Protein AF-A0A925WMQ9-F1 (afdb_monomer)

Sequence (101 aa):
MTAQDQTPVRKRVMGIFAHPDDPEFFAGASFARWAAEGAEVLFILATSGDKGSGDPEITSERLIAIREQEERNAAAALGVHEVIFLRYPDGELQPSLDLRR

Solvent-accessible surface area (backbone atoms only — not comparable to full-atom values): 5948 Å² total; per-residue (Å²): 135,83,80,76,86,75,73,80,80,72,50,74,46,78,48,78,41,60,34,60,62,47,59,57,74,77,42,34,71,58,49,29,50,42,24,75,73,60,28,50,28,34,40,39,21,45,12,38,37,42,65,82,64,91,57,88,86,63,49,44,72,59,39,26,59,50,38,52,51,51,38,54,53,52,36,52,75,34,50,37,76,46,79,46,69,70,59,41,62,49,99,64,80,68,99,49,76,86,73,70,117

Structure (mmCIF, N/CA/C/O backbone):
data_AF-A0A925WMQ9-F1
#
_entry.id   AF-A0A925WMQ9-F1
#
loop_
_atom_site.group_PDB
_atom_site.id
_atom_site.type_symbol
_atom_site.label_atom_id
_atom_site.label_alt_id
_atom_site.label_comp_id
_atom_site.label_asym_id
_atom_site.label_entity_id
_atom_site.label_seq_id
_atom_site.pdbx_PDB_ins_code
_atom_site.Cartn_x
_atom_site.Cartn_y
_atom_site.Cartn_z
_atom_site.occupancy
_atom_site.B_iso_or_equiv
_atom_site.auth_seq_id
_atom_site.auth_comp_id
_atom_site.auth_asym_id
_atom_site.auth_atom_id
_atom_site.pdbx_PDB_model_num
ATOM 1 N N . MET A 1 1 ? -38.984 17.674 24.594 1.00 46.00 1 MET A N 1
ATOM 2 C CA . MET A 1 1 ? -37.577 17.221 24.611 1.00 46.00 1 MET A CA 1
ATOM 3 C C . MET A 1 1 ? -37.441 16.105 23.594 1.00 46.00 1 MET A C 1
ATOM 5 O O . MET A 1 1 ? -37.788 14.974 23.898 1.00 46.00 1 MET A O 1
ATOM 9 N N . THR A 1 2 ? -37.060 16.423 22.361 1.00 51.44 2 THR A N 1
ATOM 10 C CA . THR A 1 2 ? -36.770 15.406 21.343 1.00 51.44 2 THR A CA 1
ATOM 11 C C . THR A 1 2 ? -35.383 14.844 21.626 1.00 51.44 2 THR A C 1
ATOM 13 O O . THR A 1 2 ? -34.406 15.593 21.602 1.00 51.44 2 THR A O 1
ATOM 16 N N . ALA A 1 3 ? -35.311 13.556 21.961 1.00 58.38 3 ALA A N 1
ATOM 17 C CA . ALA A 1 3 ? -34.051 12.836 22.064 1.0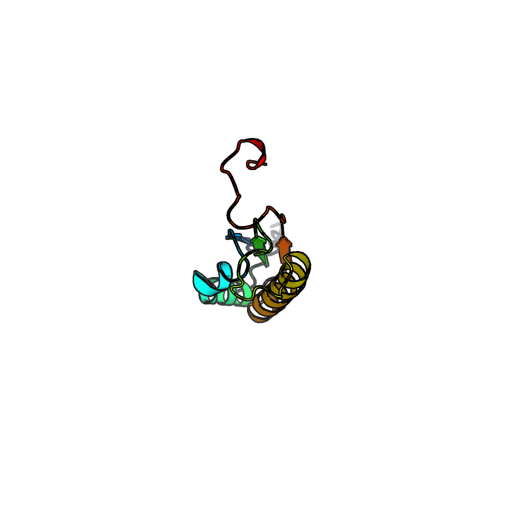0 58.38 3 ALA A CA 1
ATOM 18 C C . ALA A 1 3 ? -33.336 12.937 20.711 1.00 58.38 3 ALA A C 1
ATOM 20 O O . ALA A 1 3 ? -33.897 12.564 19.684 1.00 58.38 3 ALA A O 1
ATOM 21 N N . GLN A 1 4 ? -32.140 13.523 20.706 1.00 57.69 4 GLN A N 1
ATOM 22 C CA . GLN A 1 4 ? -31.288 13.518 19.528 1.00 57.69 4 GLN A CA 1
ATOM 23 C C . GLN A 1 4 ? -30.815 12.083 19.308 1.00 57.69 4 GLN A C 1
ATOM 25 O O . GLN A 1 4 ? -30.157 11.510 20.178 1.00 57.69 4 GLN A O 1
ATOM 30 N N . ASP A 1 5 ? -31.183 11.521 18.162 1.00 61.84 5 ASP A N 1
ATOM 31 C CA . ASP A 1 5 ? -30.635 10.277 17.640 1.00 61.84 5 ASP A CA 1
ATOM 32 C C . ASP A 1 5 ? -29.155 10.511 17.312 1.00 61.84 5 ASP A C 1
ATOM 34 O O . ASP A 1 5 ? -28.789 11.022 16.256 1.00 61.84 5 ASP A O 1
ATOM 38 N N . GLN A 1 6 ? -28.294 10.264 18.297 1.00 62.12 6 GLN A N 1
ATOM 39 C CA . GLN A 1 6 ? -26.849 10.354 18.143 1.00 62.12 6 GLN A CA 1
ATOM 40 C C . GLN A 1 6 ? -26.344 8.988 17.702 1.00 62.12 6 GLN A C 1
ATOM 42 O O . GLN A 1 6 ? -25.786 8.233 18.499 1.00 62.12 6 GLN A O 1
ATOM 47 N N . THR A 1 7 ? -26.544 8.649 16.428 1.00 65.06 7 THR A N 1
ATOM 48 C CA . THR A 1 7 ? -25.789 7.542 15.844 1.00 65.06 7 THR A CA 1
ATOM 49 C C . THR A 1 7 ? -24.306 7.933 15.891 1.00 65.06 7 THR A C 1
ATOM 51 O O . THR A 1 7 ? -23.943 8.982 15.349 1.00 65.06 7 THR A O 1
ATOM 54 N N . PRO A 1 8 ? -23.432 7.171 16.569 1.00 67.44 8 PRO A N 1
ATOM 55 C CA . PRO A 1 8 ? -22.030 7.544 16.685 1.00 67.44 8 PRO A CA 1
ATOM 56 C C . PRO A 1 8 ? -21.388 7.583 15.294 1.00 67.44 8 PRO A C 1
ATOM 58 O O . PRO A 1 8 ? -21.405 6.596 14.559 1.00 67.44 8 PRO A O 1
ATOM 61 N N . VAL A 1 9 ? -20.820 8.735 14.927 1.00 79.00 9 VAL A N 1
ATOM 62 C CA . VAL A 1 9 ? -20.085 8.890 13.666 1.00 79.00 9 VAL A CA 1
ATOM 63 C C . VAL A 1 9 ? -18.817 8.043 13.745 1.00 79.00 9 VAL A C 1
ATOM 65 O O . VAL A 1 9 ? -17.925 8.316 14.552 1.00 79.00 9 VAL A O 1
ATOM 68 N N . ARG A 1 10 ? -18.726 7.012 12.901 1.00 85.19 10 ARG A N 1
ATOM 69 C CA . ARG A 1 10 ? -17.521 6.188 12.782 1.00 85.19 10 ARG A CA 1
ATOM 70 C C . ARG A 1 10 ? -16.378 7.041 12.229 1.00 85.19 10 ARG A C 1
ATOM 72 O O . ARG A 1 10 ? -16.513 7.654 11.170 1.00 85.19 10 ARG A O 1
ATOM 79 N N . LYS A 1 11 ? -15.246 7.090 12.938 1.00 95.19 11 LYS A N 1
ATOM 80 C CA . LYS A 1 11 ? -14.037 7.763 12.439 1.00 95.19 11 LYS A CA 1
ATOM 81 C C . LYS A 1 11 ? -13.514 7.020 11.213 1.00 95.19 11 LYS A C 1
ATOM 83 O O . LYS A 1 11 ? -13.522 5.794 11.198 1.00 95.19 11 LYS A O 1
ATOM 88 N N . ARG A 1 12 ? -13.038 7.757 10.212 1.00 97.25 12 ARG A N 1
ATOM 89 C CA . ARG A 1 12 ? -12.443 7.199 8.992 1.00 97.25 12 ARG A CA 1
ATOM 90 C C . ARG A 1 12 ? -10.994 7.658 8.896 1.00 97.25 12 ARG A C 1
ATOM 92 O O . ARG A 1 12 ? -10.717 8.836 9.118 1.00 97.25 12 ARG A O 1
ATOM 99 N N . VAL A 1 13 ? -10.091 6.733 8.599 1.00 98.06 13 VAL A N 1
ATOM 100 C CA . VAL A 1 13 ? -8.653 6.977 8.453 1.00 98.06 13 VAL A CA 1
ATOM 101 C C . VAL A 1 13 ? -8.220 6.438 7.098 1.00 98.06 13 VAL A C 1
ATOM 103 O O . VAL A 1 13 ? -8.550 5.311 6.747 1.00 98.06 13 VAL A O 1
ATOM 106 N N . MET A 1 14 ? -7.474 7.239 6.343 1.00 98.12 14 MET A N 1
ATOM 107 C CA . MET A 1 14 ? -6.945 6.845 5.043 1.00 98.12 14 MET A CA 1
ATOM 108 C C . MET A 1 14 ? -5.429 6.998 5.041 1.00 98.12 14 MET A C 1
ATOM 110 O O . MET A 1 14 ? -4.918 8.090 5.286 1.00 98.12 14 MET A O 1
ATOM 114 N N . GLY A 1 15 ? -4.729 5.899 4.779 1.00 98.25 15 GLY A N 1
ATOM 115 C CA . GLY A 1 15 ? -3.307 5.896 4.462 1.00 98.25 15 GLY A CA 1
ATOM 116 C C . GLY A 1 15 ? -3.119 5.968 2.952 1.00 98.25 15 GLY A C 1
ATOM 117 O O . GLY A 1 15 ? -3.728 5.182 2.233 1.00 98.25 15 GLY A O 1
ATOM 118 N N . ILE A 1 16 ? -2.306 6.908 2.471 1.00 97.94 16 ILE A N 1
ATOM 119 C CA . ILE A 1 16 ? -1.954 7.017 1.051 1.00 97.94 16 ILE A CA 1
ATOM 120 C C . ILE A 1 16 ? -0.442 6.885 0.950 1.00 97.94 16 ILE A C 1
ATOM 122 O O . ILE A 1 16 ? 0.279 7.723 1.492 1.00 97.94 16 ILE A O 1
ATOM 126 N N . PHE A 1 17 ? 0.017 5.841 0.270 1.00 98.25 17 PHE A N 1
ATOM 127 C CA . PHE A 1 17 ? 1.432 5.505 0.167 1.00 98.25 17 PHE A CA 1
ATOM 128 C C . PHE A 1 17 ? 1.813 5.115 -1.260 1.00 98.25 17 PHE A C 1
ATOM 130 O O . PHE A 1 17 ? 0.952 4.969 -2.134 1.00 98.25 17 PHE A O 1
ATOM 137 N N . ALA A 1 18 ? 3.114 5.011 -1.521 1.00 97.69 18 ALA A N 1
ATOM 138 C 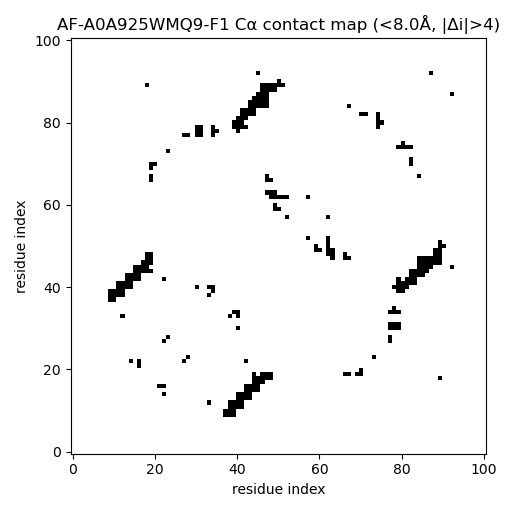CA . ALA A 1 18 ? 3.603 4.729 -2.860 1.00 97.69 18 ALA A CA 1
ATOM 139 C C . ALA A 1 18 ? 3.573 3.225 -3.150 1.00 97.69 18 ALA A C 1
ATOM 141 O O . ALA A 1 18 ? 3.060 2.825 -4.199 1.00 97.69 18 ALA A O 1
ATOM 142 N N . HIS A 1 19 ? 4.056 2.403 -2.221 1.00 98.69 19 HIS A N 1
ATOM 143 C CA . HIS A 1 19 ? 4.288 0.977 -2.434 1.00 98.69 19 HIS A CA 1
ATOM 144 C C . HIS A 1 19 ? 3.581 0.125 -1.367 1.00 98.69 19 HIS A C 1
ATOM 146 O O . HIS A 1 19 ? 3.343 0.610 -0.258 1.00 98.69 19 HIS A O 1
ATOM 152 N N . PRO A 1 20 ? 3.267 -1.150 -1.676 1.00 98.75 20 PRO A N 1
ATOM 153 C CA . PRO A 1 20 ? 3.063 -2.168 -0.638 1.00 98.75 20 PRO A CA 1
ATOM 154 C C . PRO A 1 20 ? 4.224 -2.124 0.357 1.00 98.75 20 PRO A C 1
ATOM 156 O O . PRO A 1 20 ? 5.323 -1.901 -0.124 1.00 98.75 20 PRO A O 1
ATOM 159 N N . ASP A 1 21 ? 4.025 -2.394 1.649 1.00 98.38 21 ASP A N 1
ATOM 160 C CA . ASP A 1 21 ? 5.000 -2.259 2.765 1.00 98.38 21 ASP A CA 1
ATOM 161 C C . ASP A 1 21 ? 5.166 -0.869 3.414 1.00 98.38 21 ASP A C 1
ATOM 163 O O . ASP A 1 21 ? 5.455 -0.791 4.617 1.00 98.38 21 ASP A O 1
ATOM 167 N N . ASP A 1 22 ? 4.927 0.225 2.684 1.00 98.75 22 ASP A N 1
ATOM 168 C CA . ASP A 1 22 ? 5.019 1.581 3.238 1.00 98.75 22 ASP A CA 1
ATOM 169 C C . ASP A 1 22 ? 4.074 1.784 4.455 1.00 98.75 22 ASP A C 1
ATOM 171 O O . ASP A 1 22 ? 4.517 2.355 5.466 1.00 98.75 22 ASP A O 1
ATOM 175 N N . PRO A 1 23 ? 2.787 1.348 4.431 1.00 98.44 23 PRO A N 1
ATOM 176 C CA . PRO A 1 23 ? 1.879 1.560 5.559 1.00 98.44 23 PRO A CA 1
ATOM 177 C C . PRO A 1 23 ? 2.372 0.889 6.843 1.00 98.44 23 PRO A C 1
ATOM 179 O O . PRO A 1 23 ? 2.345 1.508 7.915 1.00 98.44 23 PRO A O 1
ATOM 182 N N . GLU A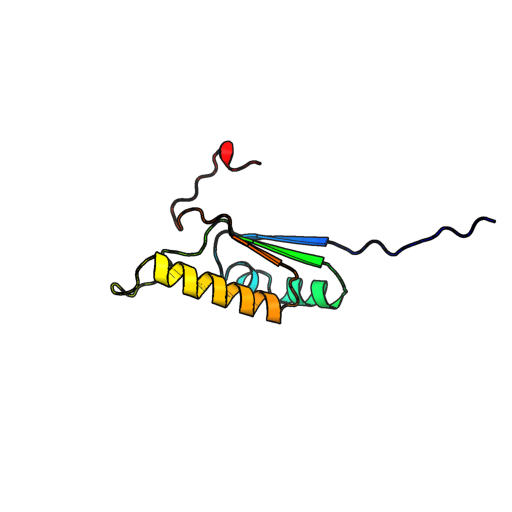 1 24 ? 2.841 -0.356 6.741 1.00 98.12 24 GLU A N 1
ATOM 183 C CA . GLU A 1 24 ? 3.359 -1.152 7.851 1.00 98.12 24 GLU A CA 1
ATOM 184 C C . GLU A 1 24 ? 4.629 -0.523 8.415 1.00 98.12 24 GLU A C 1
ATOM 186 O O . GLU A 1 24 ? 4.739 -0.357 9.635 1.00 98.12 24 GLU A O 1
ATOM 191 N N . PHE A 1 25 ? 5.560 -0.146 7.533 1.00 98.12 25 PHE A N 1
ATOM 192 C CA . PHE A 1 25 ? 6.874 0.355 7.918 1.00 98.12 25 PHE A CA 1
ATOM 193 C C . PHE A 1 25 ? 6.790 1.707 8.627 1.00 98.12 25 PHE A C 1
ATOM 195 O O . PHE A 1 25 ? 7.429 1.914 9.661 1.00 98.12 25 PHE A O 1
ATOM 202 N N . PHE A 1 26 ? 5.982 2.632 8.104 1.00 98.25 26 PHE A N 1
ATOM 203 C CA . PHE A 1 26 ? 5.911 3.987 8.648 1.00 98.25 26 PHE A CA 1
ATOM 204 C C . PHE A 1 26 ? 4.897 4.139 9.780 1.00 98.25 26 PHE A C 1
ATOM 206 O O . PHE A 1 26 ? 5.113 4.943 10.691 1.00 98.25 26 PHE A O 1
ATOM 213 N N . ALA A 1 27 ? 3.773 3.420 9.729 1.00 98.00 27 ALA A N 1
ATOM 214 C CA . ALA A 1 27 ? 2.640 3.714 10.603 1.00 98.00 27 ALA A CA 1
ATOM 215 C C . ALA A 1 27 ? 1.796 2.495 11.011 1.00 98.00 27 ALA A C 1
ATOM 217 O O . ALA A 1 27 ? 0.704 2.686 11.556 1.00 98.00 27 ALA A O 1
ATOM 218 N N . GLY A 1 28 ? 2.293 1.263 10.848 1.00 98.00 28 GLY A N 1
ATOM 219 C CA . GLY A 1 28 ? 1.516 0.043 11.101 1.00 98.00 28 GLY A CA 1
ATOM 220 C C . GLY A 1 28 ? 0.868 0.001 12.491 1.00 98.00 28 GLY A C 1
ATOM 221 O O . GLY A 1 28 ? -0.335 -0.226 12.618 1.00 98.00 28 GLY A O 1
ATOM 222 N N . ALA A 1 29 ? 1.622 0.332 13.546 1.00 98.38 29 ALA A N 1
ATOM 223 C CA . ALA A 1 29 ? 1.096 0.372 14.917 1.00 98.38 29 ALA A CA 1
ATOM 224 C C . ALA A 1 29 ? -0.003 1.435 15.118 1.00 98.38 29 ALA A C 1
ATOM 226 O O . ALA A 1 29 ? -0.948 1.220 15.880 1.00 98.38 29 ALA A O 1
ATOM 227 N N . SER A 1 30 ? 0.097 2.576 14.430 1.00 98.50 30 SER A N 1
ATOM 228 C CA . SER A 1 30 ? -0.920 3.631 14.489 1.00 98.50 30 SER A CA 1
ATOM 229 C C . SER A 1 30 ? -2.215 3.176 13.823 1.00 98.50 30 SER A C 1
ATOM 231 O O . SER A 1 30 ? -3.284 3.340 14.414 1.00 98.50 30 SER A O 1
ATOM 233 N N . PHE A 1 31 ? -2.123 2.551 12.644 1.00 98.56 31 PHE A N 1
ATOM 234 C CA . PHE A 1 31 ? -3.282 1.991 11.947 1.00 98.56 31 PHE A CA 1
ATOM 235 C C . PHE A 1 31 ? -3.959 0.886 12.753 1.00 98.56 31 PHE A C 1
ATOM 237 O O . PHE A 1 31 ? -5.171 0.959 12.952 1.00 98.56 31 PHE A O 1
ATOM 244 N N . ALA A 1 32 ? -3.186 -0.053 13.309 1.00 98.62 32 ALA A N 1
ATOM 245 C CA . ALA A 1 32 ? -3.717 -1.106 14.174 1.00 98.62 32 ALA A CA 1
ATOM 246 C C . ALA A 1 32 ? -4.459 -0.538 15.390 1.00 98.62 32 ALA A C 1
ATOM 248 O O . ALA A 1 32 ? -5.561 -0.982 15.716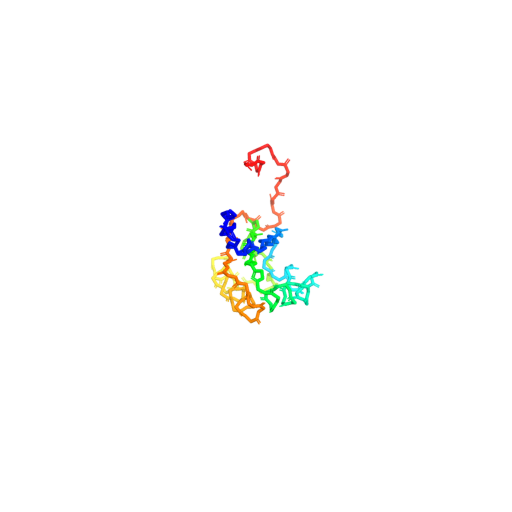 1.00 98.62 32 ALA A O 1
ATOM 249 N N . ARG A 1 33 ? -3.895 0.486 16.047 1.00 98.56 33 ARG A N 1
ATOM 250 C CA . ARG A 1 33 ? -4.562 1.150 17.174 1.00 98.56 33 ARG A CA 1
ATOM 251 C C . ARG A 1 33 ? -5.881 1.788 16.744 1.00 98.56 33 ARG A C 1
ATOM 253 O O . ARG A 1 33 ? -6.892 1.581 17.405 1.00 98.56 33 ARG A O 1
ATOM 260 N N . TRP A 1 34 ? -5.893 2.555 15.655 1.00 98.12 34 TRP A N 1
ATOM 261 C CA . TRP A 1 34 ? -7.117 3.220 15.203 1.00 98.12 34 TRP A CA 1
ATOM 262 C C . TRP A 1 34 ? -8.195 2.226 14.764 1.00 98.12 34 TRP A C 1
ATOM 264 O O . TRP A 1 34 ? -9.366 2.437 15.078 1.00 98.12 34 TRP A O 1
ATOM 274 N N . ALA A 1 35 ? -7.813 1.131 14.105 1.00 98.06 35 ALA A N 1
ATOM 275 C CA . ALA A 1 35 ? -8.729 0.043 13.778 1.00 98.06 35 ALA A CA 1
ATOM 276 C C . ALA A 1 35 ? -9.325 -0.590 15.050 1.00 98.06 35 ALA A C 1
ATOM 278 O O . ALA A 1 35 ? -10.543 -0.746 15.145 1.00 98.06 35 ALA A O 1
ATOM 279 N N . ALA A 1 36 ? -8.499 -0.866 16.067 1.00 97.75 36 ALA A N 1
ATOM 280 C CA . ALA A 1 36 ? -8.950 -1.392 17.359 1.00 97.75 36 ALA A CA 1
ATOM 281 C C . ALA A 1 36 ? -9.865 -0.417 18.131 1.00 97.75 36 ALA A C 1
ATOM 283 O O . ALA A 1 36 ? -10.757 -0.848 18.860 1.00 97.75 36 ALA A O 1
ATOM 284 N N . GLU A 1 37 ? -9.694 0.893 17.939 1.00 96.75 37 GLU A N 1
ATOM 285 C CA . GLU A 1 37 ? -10.580 1.947 18.460 1.00 96.75 37 GLU A CA 1
ATOM 286 C C . GLU A 1 37 ? -11.885 2.107 17.647 1.00 96.75 37 GLU A C 1
ATOM 288 O O . GLU A 1 37 ? -12.708 2.975 17.947 1.00 96.75 37 GLU A O 1
ATOM 293 N N . GLY A 1 38 ? -12.099 1.276 16.621 1.00 96.38 38 GLY A N 1
ATOM 294 C CA . GLY A 1 38 ? -13.322 1.232 15.817 1.00 96.38 38 GLY A CA 1
ATOM 295 C C . GLY A 1 38 ? -13.316 2.131 14.578 1.00 96.38 38 GLY A C 1
ATOM 296 O O . GLY A 1 38 ? -14.349 2.247 13.905 1.00 96.38 38 GLY A O 1
ATOM 297 N N . ALA A 1 39 ? -12.184 2.759 14.244 1.00 97.31 39 ALA A N 1
ATOM 298 C CA . ALA A 1 39 ? -12.071 3.519 13.007 1.00 97.31 39 ALA A CA 1
ATOM 299 C C . ALA A 1 39 ? -12.188 2.601 11.778 1.00 97.31 39 ALA A C 1
ATOM 301 O O . ALA A 1 39 ? -11.770 1.446 11.782 1.00 97.31 39 ALA A O 1
ATOM 302 N N . GLU A 1 40 ? -12.767 3.123 10.705 1.00 97.88 40 GLU A N 1
ATOM 303 C CA . GLU A 1 40 ? -12.690 2.518 9.379 1.00 97.88 40 GLU A CA 1
ATOM 304 C C . GLU A 1 40 ? -11.378 2.956 8.731 1.00 97.88 40 GLU A C 1
ATOM 306 O O . GLU A 1 40 ? -11.229 4.123 8.362 1.00 97.88 40 GLU A O 1
ATOM 311 N N . VAL A 1 41 ? -10.412 2.043 8.656 1.00 98.50 41 VAL A N 1
ATOM 312 C CA . VAL A 1 41 ? -9.093 2.312 8.073 1.00 98.50 41 VAL A CA 1
ATOM 313 C C . VAL A 1 41 ? -9.055 1.790 6.640 1.00 98.50 41 VAL A C 1
ATOM 315 O O . VAL A 1 41 ? -9.467 0.657 6.398 1.00 98.50 41 VAL A O 1
ATOM 318 N N . LEU A 1 42 ? -8.563 2.599 5.702 1.00 98.44 42 LEU A N 1
ATOM 319 C CA . LEU A 1 42 ? -8.367 2.226 4.300 1.00 98.44 42 LEU A CA 1
ATOM 320 C C . LEU A 1 42 ? -6.954 2.589 3.845 1.00 98.44 42 LEU A C 1
ATOM 322 O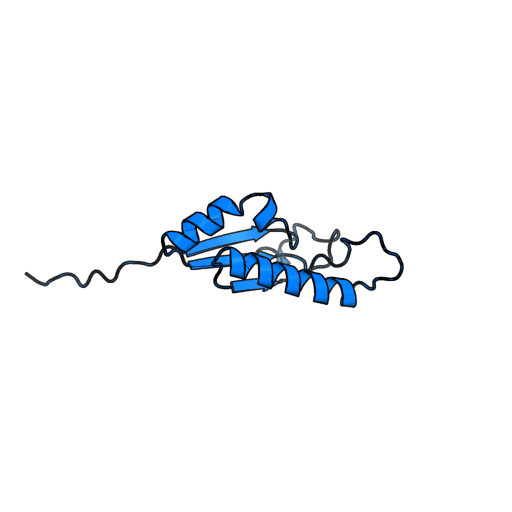 O . LEU A 1 42 ? -6.438 3.641 4.231 1.00 98.44 42 LEU A O 1
ATOM 326 N N . PHE A 1 43 ? -6.372 1.770 2.972 1.00 98.69 43 PHE A N 1
ATOM 327 C CA . PHE A 1 43 ? -5.116 2.074 2.288 1.00 98.69 43 PHE A CA 1
ATOM 328 C C . PHE A 1 43 ? -5.340 2.334 0.801 1.00 98.69 43 PHE A C 1
ATOM 330 O O . PHE A 1 43 ? -6.091 1.624 0.131 1.00 98.69 43 PHE A O 1
ATOM 337 N N . ILE A 1 44 ? -4.656 3.353 0.287 1.00 98.25 44 ILE A N 1
ATOM 338 C CA . ILE A 1 44 ? -4.492 3.615 -1.139 1.00 98.25 44 ILE A CA 1
ATOM 339 C C . ILE A 1 44 ? -3.004 3.535 -1.448 1.00 98.25 44 ILE A C 1
ATOM 341 O O . ILE A 1 44 ? -2.213 4.313 -0.916 1.00 98.25 44 ILE A O 1
ATOM 345 N N . LEU A 1 45 ? -2.642 2.620 -2.338 1.00 98.50 45 LEU A N 1
ATOM 346 C CA . LEU A 1 45 ? -1.280 2.442 -2.812 1.00 98.50 45 LEU A CA 1
ATOM 347 C C . LEU A 1 45 ? -1.183 2.906 -4.256 1.00 98.50 45 LEU A C 1
ATOM 349 O O . LEU A 1 45 ? -1.943 2.460 -5.122 1.00 98.50 45 LEU A O 1
ATOM 353 N N . ALA A 1 46 ? -0.268 3.837 -4.518 1.00 97.81 46 ALA A N 1
ATOM 354 C CA . ALA A 1 46 ? -0.085 4.388 -5.854 1.00 97.81 46 ALA A CA 1
ATOM 355 C C . ALA A 1 46 ? 0.387 3.314 -6.847 1.00 97.81 46 ALA A C 1
ATOM 357 O O . ALA A 1 46 ? -0.027 3.315 -8.005 1.00 97.81 46 ALA A O 1
ATOM 358 N N . THR A 1 47 ? 1.202 2.371 -6.390 1.00 98.38 47 THR A N 1
ATOM 359 C CA . THR A 1 47 ? 1.787 1.308 -7.210 1.00 98.38 47 THR A CA 1
ATOM 360 C C . THR A 1 47 ? 1.412 -0.067 -6.659 1.00 98.38 47 THR A C 1
ATOM 362 O O . THR A 1 47 ? 0.865 -0.185 -5.561 1.00 98.38 47 THR A O 1
ATOM 365 N N . SER A 1 48 ? 1.730 -1.113 -7.420 1.00 98.56 48 SER A N 1
ATOM 366 C CA . SER A 1 48 ? 1.690 -2.502 -6.937 1.00 98.56 48 SER A CA 1
ATOM 367 C C . SER A 1 48 ? 3.092 -3.050 -6.626 1.00 98.56 48 SER A C 1
ATOM 369 O O . SER A 1 48 ? 3.249 -4.253 -6.428 1.00 98.56 48 SER A O 1
ATOM 371 N N . GLY A 1 49 ? 4.112 -2.181 -6.583 1.00 98.25 49 GLY A N 1
ATOM 372 C CA . GLY A 1 49 ? 5.473 -2.558 -6.209 1.00 98.25 49 GLY A CA 1
ATOM 373 C C . GLY A 1 49 ? 6.192 -3.466 -7.214 1.00 98.25 49 GLY A C 1
ATOM 374 O O . GLY A 1 49 ? 6.973 -4.329 -6.804 1.00 98.25 49 GLY A O 1
ATOM 375 N N . ASP A 1 50 ? 5.906 -3.314 -8.510 1.00 98.06 50 ASP A N 1
ATOM 376 C CA . ASP A 1 50 ? 6.285 -4.222 -9.602 1.00 98.06 50 ASP A CA 1
ATOM 377 C C . ASP A 1 50 ? 7.781 -4.230 -9.964 1.00 98.06 50 ASP A C 1
ATOM 379 O O . ASP A 1 50 ? 8.185 -4.958 -10.876 1.00 98.06 50 ASP A O 1
ATOM 383 N N . LYS A 1 51 ? 8.609 -3.485 -9.217 1.00 97.12 51 LYS A N 1
ATOM 384 C CA . LYS A 1 51 ? 10.077 -3.456 -9.342 1.00 97.12 51 LYS A CA 1
ATOM 385 C C . LYS A 1 51 ? 10.825 -3.721 -8.035 1.00 97.12 51 LYS A C 1
ATOM 387 O O . LYS A 1 51 ? 12.051 -3.652 -8.006 1.00 97.12 51 LYS A O 1
ATOM 392 N N . GLY A 1 52 ? 10.117 -4.065 -6.961 1.00 96.00 52 GLY A N 1
ATOM 393 C CA . GLY A 1 52 ? 10.695 -4.333 -5.638 1.00 96.00 52 GLY A CA 1
ATOM 394 C C . GLY A 1 52 ? 11.445 -5.666 -5.492 1.00 96.00 52 GLY A C 1
ATOM 395 O O . GLY A 1 52 ? 11.475 -6.210 -4.394 1.00 96.00 52 GLY A O 1
ATOM 396 N N . SER A 1 53 ? 12.013 -6.226 -6.565 1.00 96.06 53 SER A N 1
ATOM 397 C CA . SER A 1 53 ? 12.752 -7.496 -6.538 1.00 96.06 53 SER A CA 1
ATOM 398 C C . SER A 1 53 ? 14.137 -7.346 -7.164 1.00 96.06 53 SER A C 1
ATOM 400 O O . SER A 1 53 ? 14.293 -6.713 -8.204 1.00 96.06 53 SER A O 1
ATOM 402 N N . GLY A 1 54 ? 15.141 -7.969 -6.541 1.00 95.44 54 GLY A N 1
ATOM 403 C CA . GLY A 1 54 ? 16.478 -8.144 -7.121 1.00 95.44 54 GLY A CA 1
ATOM 404 C C . GLY A 1 54 ? 16.652 -9.458 -7.894 1.00 95.44 54 GLY A C 1
ATOM 405 O O . GLY A 1 54 ? 17.730 -9.696 -8.433 1.00 95.44 54 GLY A O 1
ATOM 406 N N . ASP A 1 55 ? 15.633 -10.321 -7.912 1.00 96.44 55 ASP A N 1
ATOM 407 C CA . ASP A 1 55 ? 15.651 -11.599 -8.627 1.00 96.44 55 ASP A CA 1
ATOM 408 C C . ASP A 1 55 ? 15.352 -11.380 -10.124 1.00 96.44 55 ASP A C 1
ATOM 410 O O . ASP A 1 55 ? 14.245 -10.938 -10.448 1.00 96.44 55 ASP A O 1
ATOM 414 N N . PRO A 1 56 ? 16.295 -11.688 -11.038 1.00 94.56 56 PRO A N 1
ATOM 415 C CA . PRO A 1 56 ? 16.102 -11.495 -12.474 1.00 94.56 56 PRO A CA 1
ATOM 416 C C . PRO A 1 56 ? 15.056 -12.432 -13.096 1.00 94.56 56 PRO A C 1
ATOM 418 O O . PRO A 1 56 ? 14.581 -12.147 -14.193 1.00 94.56 56 PRO A O 1
ATOM 421 N N . GLU A 1 57 ? 14.686 -13.529 -12.429 1.00 96.81 57 GLU A N 1
ATOM 422 C CA . GLU A 1 57 ? 13.709 -14.498 -12.944 1.00 96.81 57 GLU A CA 1
ATOM 423 C C . GLU A 1 57 ? 12.257 -14.120 -12.592 1.00 96.81 57 GLU A C 1
ATOM 425 O O . GLU A 1 57 ? 11.305 -14.707 -13.116 1.00 96.81 57 GLU A O 1
ATOM 430 N N . ILE A 1 58 ? 12.055 -13.137 -11.707 1.00 97.62 58 ILE A N 1
ATOM 431 C CA . ILE A 1 58 ? 10.722 -12.659 -11.334 1.00 97.62 58 ILE A CA 1
ATOM 432 C C . ILE A 1 58 ? 10.244 -11.613 -12.343 1.00 97.62 58 ILE A C 1
ATOM 434 O O . ILE A 1 58 ? 10.818 -10.533 -12.463 1.00 97.62 58 ILE A O 1
ATOM 438 N N . THR A 1 59 ? 9.130 -11.897 -13.024 1.00 98.00 59 THR A N 1
ATOM 439 C CA . THR A 1 59 ? 8.460 -10.896 -13.868 1.00 98.00 59 THR A CA 1
ATOM 440 C C . THR A 1 59 ? 7.676 -9.891 -13.024 1.00 98.00 59 THR A C 1
ATOM 442 O O . THR A 1 59 ? 7.200 -10.215 -11.930 1.00 98.00 59 THR A O 1
ATOM 445 N N . SER A 1 60 ? 7.469 -8.687 -13.559 1.00 97.50 60 SER A N 1
ATOM 446 C CA . SER A 1 60 ? 6.656 -7.648 -12.919 1.00 97.50 60 SER A CA 1
ATOM 447 C C . SER A 1 60 ? 5.235 -8.128 -12.613 1.00 97.50 60 SER A C 1
ATOM 449 O O . SER A 1 60 ? 4.746 -7.916 -11.509 1.00 97.50 60 SER A O 1
ATOM 451 N N . GLU A 1 61 ? 4.582 -8.867 -13.515 1.00 98.12 61 GLU A N 1
ATOM 452 C CA . GLU A 1 61 ? 3.229 -9.398 -13.288 1.00 98.12 61 GLU A CA 1
ATOM 453 C C . GLU A 1 61 ? 3.197 -10.392 -12.126 1.00 98.12 61 GLU A C 1
ATOM 455 O O . GLU A 1 61 ? 2.260 -10.398 -11.321 1.00 98.12 61 GLU A O 1
ATOM 460 N N . ARG A 1 62 ? 4.233 -11.235 -12.022 1.00 98.31 62 ARG A N 1
ATOM 461 C CA . ARG A 1 62 ? 4.354 -12.179 -10.914 1.00 98.31 62 ARG A CA 1
ATOM 462 C C . ARG A 1 62 ? 4.586 -11.442 -9.599 1.00 98.31 62 ARG A C 1
ATOM 464 O O . ARG A 1 62 ? 3.965 -11.812 -8.602 1.00 98.31 62 ARG A O 1
ATOM 471 N N . LEU A 1 63 ? 5.431 -10.414 -9.603 1.00 98.50 63 LEU A N 1
ATOM 472 C CA . LEU A 1 63 ? 5.721 -9.613 -8.417 1.00 98.50 63 LEU A CA 1
ATOM 473 C C . LEU A 1 63 ? 4.488 -8.843 -7.932 1.00 98.50 63 LEU A C 1
ATOM 475 O O . LEU A 1 63 ? 4.194 -8.883 -6.742 1.00 98.50 63 LEU A O 1
ATOM 479 N N . ILE A 1 64 ? 3.717 -8.242 -8.844 1.00 98.69 64 ILE A N 1
ATOM 480 C CA . ILE A 1 64 ? 2.437 -7.580 -8.539 1.00 98.69 64 ILE A CA 1
ATOM 481 C C . ILE A 1 64 ? 1.500 -8.539 -7.804 1.00 98.69 64 ILE A C 1
ATOM 483 O O . ILE A 1 64 ? 0.976 -8.205 -6.745 1.00 98.69 64 ILE A O 1
ATOM 487 N N . ALA A 1 65 ? 1.299 -9.745 -8.344 1.00 98.62 65 ALA A N 1
ATOM 488 C CA . ALA A 1 65 ? 0.387 -10.719 -7.747 1.00 98.62 65 ALA A CA 1
ATOM 489 C C . ALA A 1 65 ? 0.820 -11.136 -6.331 1.00 98.62 65 ALA A C 1
ATOM 491 O O . ALA A 1 65 ? -0.030 -11.339 -5.465 1.00 98.62 65 ALA A O 1
ATOM 492 N N . ILE A 1 66 ? 2.130 -11.258 -6.100 1.00 98.62 66 ILE A N 1
ATOM 493 C CA . ILE A 1 66 ? 2.694 -11.570 -4.784 1.00 98.62 66 ILE A CA 1
ATOM 494 C C . ILE A 1 66 ? 2.467 -10.396 -3.828 1.00 98.62 66 ILE A C 1
ATOM 496 O O . ILE A 1 66 ? 1.817 -10.573 -2.799 1.00 98.62 66 ILE A O 1
ATOM 500 N N . ARG A 1 67 ? 2.921 -9.192 -4.191 1.00 98.75 67 ARG A N 1
ATOM 501 C CA . ARG A 1 67 ? 2.903 -8.031 -3.294 1.00 98.75 67 ARG A CA 1
ATOM 502 C C . ARG A 1 67 ? 1.498 -7.519 -2.996 1.00 98.75 67 ARG A C 1
ATOM 504 O O . ARG A 1 67 ? 1.226 -7.157 -1.857 1.00 98.75 67 ARG A O 1
ATOM 511 N N . GLU A 1 68 ? 0.569 -7.545 -3.959 1.00 98.81 68 GLU A N 1
ATOM 512 C CA . GLU A 1 68 ? -0.835 -7.205 -3.669 1.00 98.81 68 GLU A CA 1
ATOM 513 C C . GLU A 1 68 ? -1.453 -8.190 -2.664 1.00 98.81 68 GLU A C 1
ATOM 515 O O . GLU A 1 68 ? -2.274 -7.794 -1.836 1.00 98.81 68 GLU A O 1
ATOM 520 N N . GLN A 1 69 ? -1.074 -9.472 -2.714 1.00 98.81 69 GLN A N 1
ATOM 521 C CA . GLN A 1 69 ? -1.567 -10.468 -1.763 1.00 98.81 69 GLN A CA 1
ATOM 522 C C . GLN A 1 69 ? -0.916 -10.318 -0.383 1.00 98.81 69 GLN A C 1
ATOM 524 O O . GLN A 1 69 ? -1.611 -10.442 0.627 1.00 98.81 69 GLN A O 1
ATOM 529 N N . GLU A 1 70 ? 0.389 -10.051 -0.331 1.00 98.81 70 GLU A N 1
ATOM 530 C CA . GLU A 1 70 ? 1.122 -9.771 0.909 1.00 98.81 70 GLU A CA 1
ATOM 531 C C .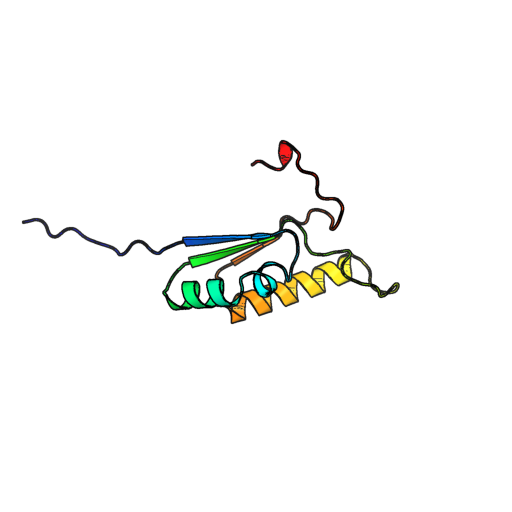 GLU A 1 70 ? 0.535 -8.563 1.637 1.00 98.81 70 GLU A C 1
ATOM 533 O O . GLU A 1 70 ? 0.180 -8.670 2.809 1.00 98.81 70 GLU A O 1
ATOM 538 N N . GLU A 1 71 ? 0.326 -7.463 0.921 1.00 98.88 71 GLU A N 1
ATOM 539 C CA . GLU A 1 71 ? -0.275 -6.246 1.459 1.00 98.88 71 GLU A CA 1
ATOM 540 C C . GLU A 1 71 ? -1.693 -6.489 1.984 1.00 98.88 71 GLU A C 1
ATOM 542 O O . GLU A 1 71 ? -2.034 -6.076 3.087 1.00 98.88 71 GLU A O 1
ATOM 547 N N . ARG A 1 72 ? -2.540 -7.211 1.235 1.00 98.81 72 ARG A N 1
ATOM 548 C CA . ARG A 1 72 ? -3.893 -7.552 1.709 1.00 98.81 72 ARG A CA 1
ATOM 549 C C . ARG A 1 72 ? -3.856 -8.364 3.001 1.00 98.81 72 ARG A C 1
ATOM 551 O O . ARG A 1 72 ? -4.703 -8.159 3.868 1.00 98.81 72 ARG A O 1
ATOM 558 N N . ASN A 1 73 ? -2.887 -9.268 3.135 1.00 98.81 73 ASN A N 1
ATOM 559 C CA . ASN A 1 73 ? -2.708 -10.055 4.351 1.00 98.81 73 ASN A CA 1
ATOM 560 C C . ASN A 1 73 ? -2.217 -9.182 5.519 1.00 98.81 73 ASN A C 1
ATOM 562 O O . ASN A 1 73 ? -2.732 -9.319 6.630 1.00 98.81 73 ASN A O 1
ATOM 566 N N . ALA A 1 74 ? -1.265 -8.277 5.273 1.00 98.75 74 ALA A N 1
ATOM 567 C CA . ALA A 1 74 ? -0.759 -7.335 6.269 1.00 98.75 74 ALA A CA 1
ATOM 568 C C . ALA A 1 74 ? -1.866 -6.384 6.751 1.00 98.75 74 ALA A C 1
ATOM 570 O O . ALA A 1 74 ? -2.153 -6.315 7.947 1.00 98.75 74 ALA A O 1
ATOM 571 N N . ALA A 1 75 ? -2.588 -5.764 5.820 1.00 98.62 75 ALA A N 1
ATOM 572 C CA . ALA A 1 75 ? -3.734 -4.907 6.088 1.00 98.62 75 ALA A CA 1
ATOM 573 C C . ALA A 1 75 ? -4.816 -5.630 6.913 1.00 98.62 75 ALA A C 1
ATOM 575 O O . ALA A 1 75 ? -5.306 -5.090 7.910 1.00 98.62 75 ALA A O 1
ATOM 576 N N . ALA A 1 76 ? -5.144 -6.883 6.568 1.00 98.62 76 ALA A N 1
ATOM 577 C CA . ALA A 1 76 ? -6.086 -7.694 7.338 1.00 98.62 76 ALA A CA 1
ATOM 578 C C . ALA A 1 76 ? -5.605 -7.939 8.780 1.00 98.62 76 ALA A C 1
ATOM 580 O O . ALA A 1 76 ? -6.403 -7.852 9.715 1.00 98.62 76 ALA A O 1
ATOM 581 N N . ALA A 1 77 ? -4.307 -8.186 8.983 1.00 98.56 77 ALA A N 1
ATOM 582 C CA . ALA A 1 77 ? -3.725 -8.347 10.316 1.00 98.56 77 ALA A CA 1
ATOM 583 C C . ALA A 1 77 ? -3.777 -7.053 11.155 1.00 98.56 77 ALA A C 1
ATOM 585 O O . ALA A 1 77 ? -3.883 -7.122 12.379 1.00 98.56 77 ALA A O 1
ATOM 586 N N . LEU A 1 78 ? -3.749 -5.881 10.510 1.00 98.50 78 LEU A N 1
ATOM 587 C CA . LEU A 1 78 ? -3.880 -4.570 11.156 1.00 98.50 78 LEU A CA 1
ATOM 588 C C . LEU A 1 78 ? -5.342 -4.130 11.376 1.00 98.50 78 LEU A C 1
ATOM 590 O O . LEU A 1 78 ? -5.576 -3.086 11.981 1.00 98.50 78 LEU A O 1
ATOM 594 N N . GLY A 1 79 ? -6.333 -4.893 10.903 1.00 98.31 79 GLY A N 1
ATOM 595 C CA . GLY A 1 79 ? -7.750 -4.517 10.988 1.00 98.31 79 GLY A CA 1
ATOM 596 C C . GLY A 1 79 ? -8.178 -3.449 9.972 1.00 98.31 79 GLY A C 1
ATOM 597 O O . GLY A 1 79 ? -9.180 -2.760 10.179 1.00 98.31 79 GLY A O 1
ATOM 598 N N . VAL A 1 80 ? -7.427 -3.295 8.881 1.00 98.19 80 VAL A N 1
ATOM 599 C CA . VAL A 1 80 ? -7.760 -2.398 7.768 1.00 98.19 80 VAL A CA 1
ATOM 600 C C . VAL A 1 80 ? -8.928 -2.982 6.975 1.00 98.19 80 VAL A C 1
ATOM 602 O O . VAL A 1 80 ? -8.984 -4.180 6.705 1.00 98.19 80 VAL A O 1
ATOM 605 N N . HIS A 1 81 ? -9.880 -2.127 6.609 1.00 96.94 81 HIS A N 1
ATOM 606 C CA . HIS A 1 81 ? -11.106 -2.526 5.923 1.00 96.94 81 HIS A CA 1
ATOM 607 C C . HIS A 1 81 ? -10.875 -2.820 4.437 1.00 96.94 81 HIS A C 1
ATOM 609 O O . HIS A 1 81 ? -11.457 -3.752 3.889 1.00 96.94 81 HIS A O 1
ATOM 615 N N . GLU A 1 82 ? -10.055 -2.006 3.773 1.00 98.19 82 GLU A N 1
ATOM 616 C CA . GLU A 1 82 ? -9.867 -2.080 2.328 1.00 98.19 82 GLU A CA 1
ATOM 617 C C . GLU A 1 82 ? -8.482 -1.583 1.911 1.00 98.19 82 GLU A C 1
ATOM 619 O O . GLU A 1 82 ? -7.959 -0.617 2.470 1.00 98.19 82 GLU A O 1
ATOM 624 N N . VAL A 1 83 ? -7.926 -2.233 0.885 1.00 98.75 83 VAL A N 1
ATOM 625 C CA . VAL A 1 83 ? -6.704 -1.811 0.195 1.00 98.75 83 VAL A CA 1
ATOM 626 C C . VAL A 1 83 ? -7.006 -1.625 -1.287 1.00 98.75 83 VAL A C 1
ATOM 628 O O . VAL A 1 83 ? -7.439 -2.568 -1.968 1.00 98.75 83 VAL A O 1
ATOM 631 N N . ILE A 1 84 ? -6.742 -0.416 -1.775 1.00 98.56 84 ILE A N 1
ATOM 632 C CA . ILE A 1 84 ? -6.933 0.009 -3.160 1.00 98.56 84 ILE A CA 1
ATOM 633 C C . ILE A 1 84 ? -5.561 0.214 -3.803 1.00 98.56 84 ILE A C 1
ATOM 635 O O . ILE A 1 84 ? -4.759 1.006 -3.320 1.00 98.56 84 ILE A O 1
ATOM 639 N N . PHE A 1 85 ? -5.323 -0.451 -4.932 1.00 98.50 85 PHE A N 1
ATOM 640 C CA . PHE A 1 85 ? -4.114 -0.277 -5.737 1.00 98.50 85 PHE A CA 1
ATOM 641 C C . PHE A 1 85 ? -4.446 0.560 -6.970 1.00 98.50 85 PHE A C 1
ATOM 643 O O . PHE A 1 85 ? -5.311 0.175 -7.761 1.00 98.50 85 PHE A O 1
ATOM 650 N N . LEU A 1 86 ? -3.761 1.690 -7.151 1.00 97.06 86 LEU A N 1
ATOM 651 C CA . LEU A 1 86 ? -3.885 2.515 -8.359 1.00 97.06 86 LEU A CA 1
ATOM 652 C C . LEU A 1 86 ? -3.076 1.945 -9.532 1.00 97.06 86 LEU A C 1
ATOM 654 O O . LEU A 1 86 ? -3.377 2.258 -10.682 1.00 97.06 86 LEU A O 1
ATOM 658 N N . ARG A 1 87 ? -2.108 1.066 -9.234 1.00 97.31 87 ARG A N 1
ATOM 659 C CA . ARG A 1 87 ? -1.297 0.305 -10.199 1.00 97.31 87 ARG A CA 1
ATOM 660 C C . ARG A 1 87 ? -0.521 1.175 -11.192 1.00 97.31 87 ARG A C 1
ATOM 662 O O . ARG A 1 87 ? -0.357 0.795 -12.350 1.00 97.31 87 ARG A O 1
ATOM 669 N N . TYR A 1 88 ? -0.033 2.335 -10.756 1.00 96.81 88 TYR A N 1
ATOM 670 C CA . TYR A 1 88 ? 1.006 3.036 -11.508 1.00 96.81 88 TYR A CA 1
ATOM 671 C C . TYR A 1 88 ? 2.316 2.232 -11.460 1.00 96.81 88 TYR A C 1
ATOM 673 O O . TYR A 1 88 ? 2.557 1.563 -10.450 1.00 96.81 88 TYR A O 1
ATOM 681 N N . PRO A 1 89 ? 3.160 2.290 -12.508 1.00 96.81 89 PRO A N 1
ATOM 682 C CA . PRO A 1 89 ? 4.434 1.582 -12.503 1.00 96.81 89 PRO A CA 1
ATOM 683 C C . PRO A 1 89 ? 5.350 2.090 -11.386 1.00 96.81 89 PRO A C 1
ATOM 685 O O . PRO A 1 89 ? 5.560 3.298 -11.223 1.00 96.81 89 PRO A O 1
ATOM 688 N N . ASP A 1 90 ? 5.897 1.151 -10.626 1.00 97.75 90 ASP A N 1
ATOM 689 C CA . ASP A 1 90 ? 6.820 1.405 -9.531 1.00 97.75 90 ASP A CA 1
ATOM 690 C C . ASP A 1 90 ? 8.086 2.122 -10.033 1.00 97.75 90 ASP A C 1
ATOM 692 O O . ASP A 1 90 ? 8.565 1.902 -11.152 1.00 97.75 90 ASP A O 1
ATOM 696 N N . GLY A 1 91 ? 8.596 3.062 -9.238 1.00 96.75 91 GLY A N 1
ATOM 697 C CA . GLY A 1 91 ? 9.734 3.920 -9.585 1.00 96.75 91 GLY A CA 1
ATOM 698 C C . GLY A 1 91 ? 9.510 4.921 -10.733 1.00 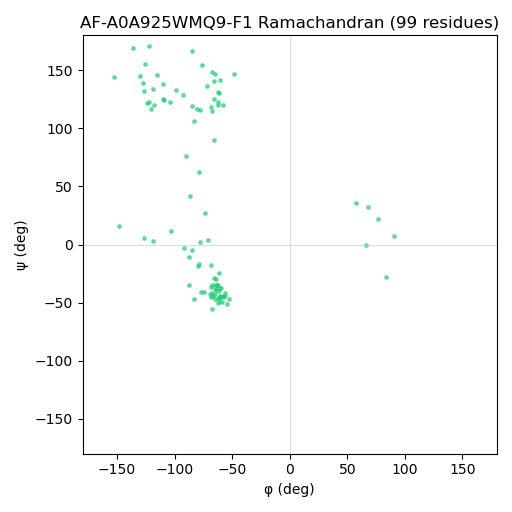96.75 91 GLY A C 1
ATOM 699 O O . GLY A 1 91 ? 10.427 5.676 -11.047 1.00 96.75 91 GLY A O 1
ATOM 700 N N . GLU A 1 92 ? 8.327 4.961 -11.358 1.00 96.44 92 GLU A N 1
ATOM 701 C CA . GLU A 1 92 ? 8.022 5.856 -12.493 1.00 96.44 92 GLU A CA 1
ATOM 702 C C . GLU A 1 92 ? 6.882 6.849 -12.213 1.00 96.44 92 GLU A C 1
ATOM 704 O O . GLU A 1 92 ? 6.501 7.627 -13.091 1.00 96.44 92 GLU A O 1
ATOM 709 N N . LEU A 1 93 ? 6.333 6.861 -10.995 1.00 94.19 93 LEU A N 1
ATOM 710 C CA . LEU A 1 93 ? 5.259 7.777 -10.611 1.00 94.19 93 LEU A CA 1
ATOM 711 C C . LEU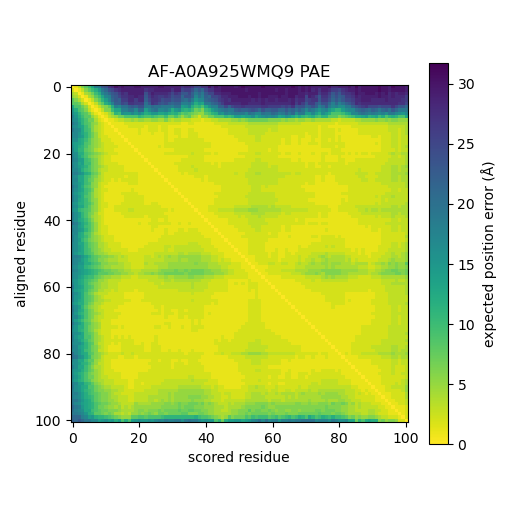 A 1 93 ? 5.711 9.247 -10.708 1.00 94.19 93 LEU A C 1
ATOM 713 O O . LEU A 1 93 ? 6.738 9.640 -10.154 1.00 94.19 93 LEU A O 1
ATOM 717 N N . GLN A 1 94 ? 4.905 10.084 -11.367 1.00 94.75 94 GLN A N 1
ATOM 718 C CA . GLN A 1 94 ? 5.175 11.515 -11.536 1.00 94.75 94 GLN A CA 1
ATOM 719 C C . GLN A 1 94 ? 4.133 12.385 -10.815 1.00 94.75 94 GLN A C 1
ATOM 721 O O . GLN A 1 94 ? 2.946 12.052 -10.827 1.00 94.75 94 GLN A O 1
ATOM 726 N N . PRO A 1 95 ? 4.521 13.551 -10.259 1.00 93.50 95 PRO A N 1
ATOM 727 C CA . PRO A 1 95 ? 3.597 14.500 -9.635 1.00 93.50 95 PRO A CA 1
ATOM 728 C C . PRO A 1 95 ? 2.852 15.346 -10.687 1.00 93.50 95 PRO A C 1
ATOM 730 O O . PRO A 1 95 ? 3.002 16.569 -10.753 1.00 93.50 95 PRO A O 1
ATOM 733 N N . SER A 1 96 ? 2.059 14.693 -11.536 1.00 92.31 96 SER A N 1
ATOM 734 C CA . SER A 1 96 ? 1.292 15.333 -12.611 1.00 92.31 96 SER A CA 1
ATOM 735 C C . SER A 1 96 ? -0.057 15.884 -12.127 1.00 92.31 96 SER A C 1
ATOM 737 O O . SER A 1 96 ? -0.519 15.580 -11.025 1.00 92.31 96 SER A O 1
ATOM 739 N N . LEU A 1 97 ? -0.708 16.719 -12.949 1.00 92.75 97 LEU A N 1
ATOM 740 C CA . LEU A 1 97 ? -2.079 17.175 -12.677 1.00 92.75 97 LEU A CA 1
ATOM 741 C C . LEU A 1 97 ? -3.092 16.028 -12.773 1.00 92.75 97 LEU A C 1
ATOM 743 O O . LEU A 1 97 ? -4.021 15.989 -11.973 1.00 92.75 97 LEU A O 1
ATOM 747 N N . ASP A 1 98 ? -2.877 15.073 -13.681 1.00 87.00 98 ASP A N 1
ATOM 748 C CA . ASP A 1 98 ? -3.765 13.917 -13.878 1.00 87.00 98 ASP A CA 1
ATOM 749 C C . ASP A 1 98 ? -3.876 13.023 -12.634 1.00 87.00 98 ASP A C 1
ATOM 751 O O . ASP A 1 98 ? -4.882 12.331 -12.448 1.00 87.00 98 ASP A O 1
ATOM 755 N N . LEU A 1 99 ? -2.855 13.053 -11.772 1.00 87.50 99 LEU A N 1
ATOM 756 C CA . LEU A 1 99 ? -2.821 12.322 -10.508 1.00 87.50 99 LEU A CA 1
ATOM 757 C C . LEU A 1 99 ? -3.632 13.010 -9.388 1.00 87.50 99 LEU A C 1
ATOM 759 O O . LEU A 1 99 ? -3.969 12.363 -8.402 1.00 87.50 99 LEU A O 1
ATOM 763 N N . ARG A 1 100 ? -3.986 14.297 -9.520 1.00 84.19 100 ARG A N 1
ATOM 764 C CA . ARG A 1 100 ? -4.654 15.106 -8.473 1.00 84.19 100 ARG A CA 1
ATOM 765 C C . ARG A 1 100 ? -6.190 14.993 -8.478 1.00 84.19 100 ARG A C 1
ATOM 767 O O . ARG A 1 100 ? -6.867 16.014 -8.375 1.00 84.19 100 ARG A O 1
ATOM 774 N N . ARG A 1 101 ? -6.724 13.788 -8.670 1.00 69.38 101 ARG A N 1
ATOM 775 C CA . ARG A 1 101 ? -8.173 13.547 -8.816 1.00 69.38 101 ARG A CA 1
ATOM 776 C C . ARG A 1 101 ? -8.984 13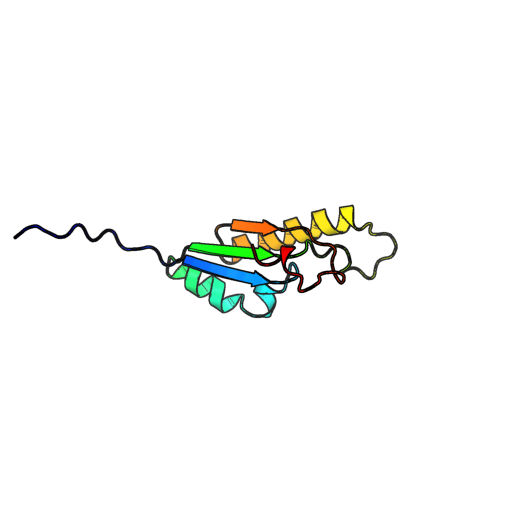.859 -7.563 1.00 69.38 101 ARG A C 1
ATOM 778 O O . ARG A 1 101 ? -8.447 13.671 -6.450 1.00 69.38 101 ARG A O 1
#

Mean predicted aligned error: 4.87 Å

Radius of gyration: 17.0 Å; Cα contacts (8 Å, |Δi|>4): 146; chains: 1; bounding box: 54×32×38 Å

Foldseek 3Di:
DDPPPCPDDAAEAEAEEAEQPPCCVPPLVVLLVSLVVRHAYEYEYAALCLPVDPDPVDHSVNSSVVRVVVSVVSCVVSNHDYYHYNHDDPPPDDPDPVVVD

Secondary structure (DSSP, 8-state):
-----------EEEEEESSTTHHHHHHHHHHHHHHHTT-EEEEEEEE--TT----TT--HHHHHHHHHHHHHHHHHHTT-SEEEEEEEPTT-----STT--

Nearest PDB structures (foldseek):
  8bgo-assembly1_C  TM=9.800E-01  e=2.143E-08  Thermococcus chitonophagus
  5b2e-assembly1_A  TM=9.878E-01  e=3.651E-08  Pyrococcus horikoshii OT3
  4xm0-assembly1_C  TM=9.731E-01  e=2.990E-08  Pyrococcus furiosus DSM 3638
  1q74-assembly2_B  TM=8.226E-01  e=1.090E-06  Mycobacterium tuberculosis
  1q74-assembly3_C  TM=8.519E-01  e=2.768E-06  Mycobacterium tuberculosis

pLDDT: mean 93.66, std 11.22, range [46.0, 98.88]